Protein AF-A0A8S3HM07-F1 (afdb_monomer_lite)

Secondary structure (DSSP, 8-state):
-HHHHHH-EE-SSSSEEE-TTTTSSEEE-HHHHHHHHHHHT---EEE-SS--TTSEEEETTTTEEEE---TTSSSTTS--EEEEE--TTS--EEEEE---GGGGS---HHHHHHHHHHHHHHHHHHHHHHTHHHHHHHHHHH-TT----

InterPro domains:
  IPR006186 Serine/threonine-specific protein phosphatase/bis(5-nucleosyl)-tetraphosphatase [PR00114] (41-61)
  IPR006186 Serine/threonine-specific protein phosphatase/bis(5-nucleosyl)-tetraphosphatase [PR00114] (63-79)
  IPR006186 Serine/threonine-specific protein phosphatase/bis(5-nucleosyl)-tetraphosphatase [SM00156] (1-101)
  IPR029052 Metallo-dependent phosphatase-like [G3DSA:3.60.21.10] (1-147)
  IPR029052 Metallo-dependent phosphatase-like [SSF56300] (2-145)
  IPR051134 Protein Phosphatase PPP [PTHR45668] (1-143)

Structure (mmCIF, N/CA/C/O backbone):
data_AF-A0A8S3HM07-F1
#
_entry.id   AF-A0A8S3HM07-F1
#
loop_
_atom_site.group_PDB
_atom_site.id
_atom_site.type_symbol
_atom_site.label_atom_id
_atom_site.label_alt_id
_atom_site.label_comp_id
_atom_site.label_asym_id
_atom_site.label_entity_id
_atom_site.label_seq_id
_atom_site.pdbx_PDB_ins_code
_atom_site.Cartn_x
_atom_site.Cartn_y
_atom_site.Cartn_z
_atom_site.occupancy
_atom_site.B_iso_or_equiv
_atom_site.auth_seq_id
_atom_site.auth_comp_id
_atom_site.auth_asym_id
_atom_site.auth_atom_id
_atom_site.pdbx_PDB_model_num
ATOM 1 N N . GLN A 1 1 ? 1.404 15.566 13.505 1.00 71.38 1 GLN A N 1
ATOM 2 C CA . GLN A 1 1 ? -0.057 15.414 13.316 1.00 71.38 1 GLN A CA 1
ATOM 3 C C . GLN A 1 1 ? -0.466 15.408 11.840 1.00 71.38 1 GLN A C 1
ATOM 5 O O . GLN A 1 1 ? -0.857 14.345 11.389 1.00 71.38 1 GLN A O 1
ATOM 10 N N . ILE A 1 2 ? -0.355 16.492 11.049 1.00 90.69 2 ILE A N 1
ATOM 11 C CA . ILE A 1 2 ? -0.661 16.413 9.591 1.00 90.69 2 ILE A CA 1
ATOM 12 C C . ILE A 1 2 ? 0.368 15.561 8.834 1.00 90.69 2 ILE A C 1
ATOM 14 O O . ILE A 1 2 ? -0.001 14.783 7.960 1.00 90.69 2 ILE A O 1
ATOM 18 N N . LEU A 1 3 ? 1.650 15.680 9.199 1.00 92.62 3 LEU A N 1
ATOM 19 C CA . LEU A 1 3 ? 2.735 14.907 8.589 1.00 92.62 3 LEU A CA 1
ATOM 20 C C . LEU A 1 3 ? 2.451 13.400 8.638 1.00 92.62 3 LEU A C 1
ATOM 22 O O . LEU A 1 3 ? 2.519 12.727 7.616 1.00 92.62 3 LEU A O 1
ATOM 26 N N . ASP A 1 4 ? 2.056 12.900 9.808 1.00 92.56 4 ASP A N 1
ATOM 27 C CA . ASP A 1 4 ? 1.829 11.474 10.044 1.00 92.56 4 ASP A CA 1
ATOM 28 C C . ASP A 1 4 ? 0.636 10.942 9.239 1.00 92.56 4 ASP A C 1
ATOM 30 O O . ASP A 1 4 ? 0.673 9.812 8.763 1.00 92.56 4 ASP A O 1
ATOM 34 N N . LEU A 1 5 ? -0.395 11.762 9.017 1.00 94.06 5 LEU A N 1
ATOM 35 C CA . LEU A 1 5 ? -1.544 11.382 8.192 1.00 94.06 5 LEU A CA 1
ATOM 36 C C . LEU A 1 5 ? -1.172 11.218 6.708 1.00 94.06 5 LEU A C 1
ATOM 38 O O . LEU A 1 5 ? -1.785 10.418 6.005 1.00 94.06 5 LEU A O 1
ATOM 42 N N . LEU A 1 6 ? -0.186 11.981 6.228 1.00 95.69 6 LEU A N 1
ATOM 43 C CA . LEU A 1 6 ? 0.189 12.029 4.812 1.00 95.69 6 LEU A CA 1
ATOM 44 C C . LEU A 1 6 ? 1.371 11.118 4.448 1.00 95.69 6 LEU A C 1
ATOM 46 O O . LEU A 1 6 ? 1.455 10.697 3.296 1.00 95.69 6 LEU A O 1
ATOM 50 N N . TRP A 1 7 ? 2.268 10.832 5.397 1.00 96.44 7 TRP A N 1
ATOM 51 C CA . TRP A 1 7 ? 3.574 10.209 5.122 1.00 96.44 7 TRP A CA 1
ATOM 52 C C . TRP A 1 7 ? 3.853 8.903 5.863 1.00 96.44 7 TRP A C 1
ATOM 54 O O . TRP A 1 7 ? 4.881 8.272 5.626 1.00 96.44 7 TRP A O 1
ATOM 64 N N . SER A 1 8 ? 2.973 8.487 6.769 1.00 97.69 8 SER A N 1
ATOM 65 C CA . SER A 1 8 ? 3.176 7.218 7.464 1.00 97.69 8 SER A CA 1
ATOM 66 C C . SER A 1 8 ? 2.908 6.031 6.530 1.00 97.69 8 SER A C 1
ATOM 68 O O . SER A 1 8 ? 2.070 6.135 5.630 1.00 97.69 8 SER A O 1
ATOM 70 N N . ASP A 1 9 ? 3.526 4.881 6.808 1.00 98.38 9 ASP A N 1
ATOM 71 C CA . ASP A 1 9 ? 3.335 3.619 6.077 1.00 98.38 9 ASP A CA 1
ATOM 72 C C . ASP A 1 9 ? 3.043 2.429 7.028 1.00 98.38 9 ASP A C 1
ATOM 74 O O . ASP A 1 9 ? 3.610 2.359 8.118 1.00 98.38 9 ASP A O 1
ATOM 78 N N . PRO A 1 10 ? 2.169 1.470 6.669 1.00 98.12 10 PRO A N 1
ATOM 79 C CA . PRO A 1 10 ? 1.971 0.255 7.454 1.00 98.12 10 PRO A CA 1
ATOM 80 C C . PRO A 1 10 ? 3.208 -0.654 7.378 1.00 98.12 10 PRO A C 1
ATOM 82 O O . PRO A 1 10 ? 3.860 -0.752 6.338 1.00 98.12 10 PRO A O 1
ATOM 85 N N . LYS A 1 11 ? 3.501 -1.380 8.458 1.00 97.44 11 LYS A N 1
ATOM 86 C CA . LYS A 1 11 ? 4.564 -2.393 8.518 1.00 97.44 11 LYS A CA 1
ATOM 87 C C . LYS A 1 11 ? 4.062 -3.696 9.134 1.00 97.44 11 LYS A C 1
ATOM 89 O O . LYS A 1 11 ? 3.131 -3.715 9.923 1.00 97.44 11 LYS A O 1
ATOM 94 N N . GLN A 1 12 ? 4.726 -4.802 8.812 1.00 96.38 12 GLN A N 1
ATOM 95 C CA . GLN A 1 12 ? 4.276 -6.135 9.237 1.00 96.38 12 GLN A CA 1
ATOM 96 C C . GLN A 1 12 ? 4.508 -6.435 10.726 1.00 96.38 12 GLN A C 1
ATOM 98 O O . GLN A 1 12 ? 3.887 -7.344 11.267 1.00 96.38 12 GLN A O 1
ATOM 103 N N . THR A 1 13 ? 5.415 -5.710 11.385 1.00 97.44 13 THR A N 1
ATOM 104 C CA . THR A 1 13 ? 5.750 -5.919 12.800 1.00 97.44 13 THR A CA 1
ATOM 105 C C . THR A 1 13 ? 5.027 -4.924 13.692 1.00 97.44 13 THR A C 1
ATOM 107 O O . THR A 1 13 ? 4.789 -3.789 13.288 1.00 97.44 13 THR A O 1
ATOM 110 N N . ASP A 1 14 ? 4.722 -5.339 14.919 1.00 98.25 14 ASP A N 1
ATOM 111 C CA . ASP A 1 14 ? 4.078 -4.479 15.911 1.00 98.25 14 ASP A CA 1
ATOM 112 C C . ASP A 1 14 ? 4.905 -3.227 16.252 1.00 98.25 14 ASP A C 1
ATOM 114 O O . ASP A 1 14 ? 6.125 -3.142 16.039 1.00 98.25 14 ASP A O 1
ATOM 118 N N . GLY A 1 15 ? 4.209 -2.240 16.804 1.00 97.75 15 GLY A N 1
ATOM 119 C CA . GLY A 1 15 ? 4.754 -0.982 17.276 1.00 97.75 15 GLY A CA 1
ATOM 120 C C . GLY A 1 15 ? 4.699 0.139 16.243 1.00 97.75 15 GLY A C 1
ATOM 121 O O . GLY A 1 15 ? 4.205 0.000 15.124 1.00 97.75 15 GLY A O 1
ATOM 122 N N . CYS A 1 16 ? 5.227 1.291 16.645 1.00 97.50 16 CYS A N 1
ATOM 123 C CA . CYS A 1 16 ? 5.270 2.508 15.846 1.00 97.50 16 CYS A CA 1
ATOM 124 C C . CYS A 1 16 ? 6.683 3.091 15.903 1.00 97.50 16 CYS A C 1
ATOM 126 O O . CYS A 1 16 ? 7.208 3.315 16.993 1.00 97.50 16 CYS A O 1
ATOM 128 N N . GLU A 1 17 ? 7.301 3.325 14.750 1.00 96.88 17 GLU A N 1
ATOM 129 C CA . GLU A 1 17 ? 8.674 3.833 14.658 1.00 96.88 17 GLU A CA 1
ATOM 130 C C . GLU A 1 17 ? 8.804 4.899 13.563 1.00 96.88 17 GLU A C 1
ATOM 132 O O . GLU A 1 17 ? 8.025 4.885 12.615 1.00 96.88 17 GLU A O 1
ATOM 137 N N . PRO A 1 18 ? 9.748 5.850 13.651 1.00 96.88 18 PRO A N 1
ATOM 138 C CA . PRO A 1 18 ? 9.901 6.887 12.630 1.00 96.88 18 PRO A CA 1
ATOM 139 C C . PRO A 1 18 ? 10.140 6.315 11.226 1.00 96.88 18 PRO A C 1
ATOM 141 O O . PRO A 1 18 ? 10.926 5.384 11.048 1.00 96.88 18 PRO A O 1
ATOM 144 N N . ASN A 1 19 ? 9.516 6.911 10.206 1.00 96.00 19 ASN A N 1
ATOM 145 C CA . ASN A 1 19 ? 9.735 6.507 8.821 1.00 96.00 19 ASN A CA 1
ATOM 146 C C . ASN A 1 19 ? 11.010 7.161 8.267 1.00 96.00 19 ASN A C 1
ATOM 148 O O . ASN A 1 19 ? 10.988 8.218 7.633 1.00 96.00 19 ASN A O 1
ATOM 152 N N . THR A 1 20 ? 12.148 6.520 8.527 1.00 94.75 20 THR A N 1
ATOM 153 C CA . THR A 1 20 ? 13.473 7.004 8.108 1.00 94.75 20 THR A CA 1
ATOM 154 C C . THR A 1 20 ? 13.676 6.971 6.595 1.00 94.75 20 THR A C 1
ATOM 156 O O . THR A 1 20 ? 14.432 7.784 6.072 1.00 94.75 20 THR A O 1
ATOM 159 N N . TYR A 1 21 ? 12.977 6.084 5.880 1.00 94.19 21 TYR A N 1
ATOM 160 C CA . TYR A 1 21 ? 13.063 5.977 4.421 1.00 94.19 21 TYR A CA 1
ATOM 161 C C . TYR A 1 21 ? 12.380 7.156 3.715 1.00 94.19 21 TYR A C 1
ATOM 163 O O . TYR A 1 21 ? 12.909 7.683 2.739 1.00 94.19 21 TYR A O 1
ATOM 171 N N . ARG A 1 22 ? 11.213 7.588 4.212 1.00 94.00 22 ARG A N 1
ATOM 172 C CA . ARG A 1 22 ? 10.483 8.754 3.683 1.00 94.00 22 ARG A CA 1
ATOM 173 C C . ARG A 1 22 ? 11.026 10.085 4.206 1.00 94.00 22 ARG A C 1
ATOM 175 O O . ARG A 1 22 ? 10.816 11.111 3.567 1.00 94.00 22 ARG A O 1
ATOM 182 N N . GLY A 1 23 ? 11.675 10.083 5.373 1.00 92.38 23 GLY A N 1
ATOM 183 C CA . GLY A 1 23 ? 12.130 11.297 6.059 1.00 92.38 23 GLY A CA 1
ATOM 184 C C . GLY A 1 23 ? 11.019 12.053 6.805 1.00 92.38 23 GLY A C 1
ATOM 185 O O . GLY A 1 23 ? 11.243 13.170 7.266 1.00 92.38 23 GLY A O 1
ATOM 186 N N . GLY A 1 24 ? 9.829 11.460 6.938 1.00 92.62 24 GLY A N 1
ATOM 187 C CA . GLY A 1 24 ? 8.680 12.030 7.641 1.00 92.62 24 GLY A CA 1
ATOM 188 C C . GLY A 1 24 ? 7.574 10.995 7.857 1.00 92.62 24 GLY A C 1
ATOM 189 O O . GLY A 1 24 ? 7.455 10.051 7.082 1.00 92.62 24 GLY A O 1
ATOM 190 N N . GLY A 1 25 ? 6.775 11.169 8.913 1.00 95.50 25 GLY A N 1
ATOM 191 C CA . GLY A 1 25 ? 5.771 10.190 9.347 1.00 95.50 25 GLY A CA 1
ATOM 192 C C . GLY A 1 25 ? 6.374 9.008 10.117 1.00 95.50 25 GLY A C 1
ATOM 193 O O . GLY A 1 25 ? 7.531 9.048 10.547 1.00 95.50 25 GLY A O 1
ATOM 194 N N . CYS A 1 26 ? 5.590 7.946 10.296 1.00 96.62 26 CYS A N 1
ATOM 195 C CA . CYS A 1 26 ? 6.006 6.727 10.989 1.00 96.62 26 CYS A CA 1
ATOM 196 C C . CYS A 1 26 ? 5.682 5.454 10.198 1.00 96.62 26 CYS A C 1
ATOM 198 O O . CYS A 1 26 ? 4.815 5.440 9.328 1.00 96.62 26 CYS A O 1
ATOM 200 N N . TYR A 1 27 ? 6.377 4.370 10.511 1.00 98.00 27 TYR A N 1
ATOM 201 C CA . TYR A 1 27 ? 5.885 3.030 10.257 1.00 98.00 27 TYR A CA 1
ATOM 202 C C . TYR A 1 27 ? 5.001 2.583 11.418 1.00 98.00 27 TYR A C 1
ATOM 204 O O . TYR A 1 27 ? 5.397 2.752 12.572 1.00 98.00 27 TYR A O 1
ATOM 212 N N . TRP A 1 28 ? 3.838 1.989 11.143 1.00 98.44 28 TRP A N 1
ATOM 213 C CA . TRP A 1 28 ? 2.951 1.466 12.191 1.00 98.44 28 TRP A CA 1
ATOM 214 C C . TRP A 1 28 ? 2.552 0.008 11.956 1.00 98.44 28 TRP A C 1
ATOM 216 O O . TRP A 1 28 ? 2.312 -0.409 10.823 1.00 98.44 28 TRP A O 1
ATOM 226 N N . GLY A 1 29 ? 2.458 -0.751 13.042 1.00 98.56 29 GLY A N 1
ATOM 227 C CA . GLY A 1 29 ? 2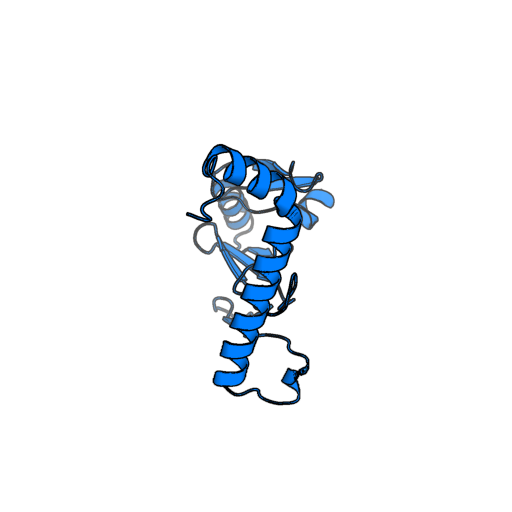.138 -2.171 13.036 1.00 98.56 29 GLY A CA 1
ATOM 228 C C . GLY A 1 29 ? 0.646 -2.518 13.121 1.00 98.56 29 GLY A C 1
ATOM 229 O O . GLY A 1 29 ? -0.238 -1.642 13.198 1.00 98.56 29 GLY A O 1
ATOM 230 N N . PRO A 1 30 ? 0.335 -3.825 13.117 1.00 98.56 30 PRO A N 1
ATOM 231 C CA . PRO A 1 30 ? -1.031 -4.315 13.248 1.00 98.56 30 PRO A CA 1
ATOM 232 C C . PRO A 1 30 ? -1.644 -4.043 14.632 1.00 98.56 30 PRO A C 1
ATOM 234 O O . PRO A 1 30 ? -2.852 -3.809 14.715 1.00 98.56 30 PRO A O 1
ATOM 237 N N . ASP A 1 31 ? -0.852 -3.995 15.704 1.00 98.50 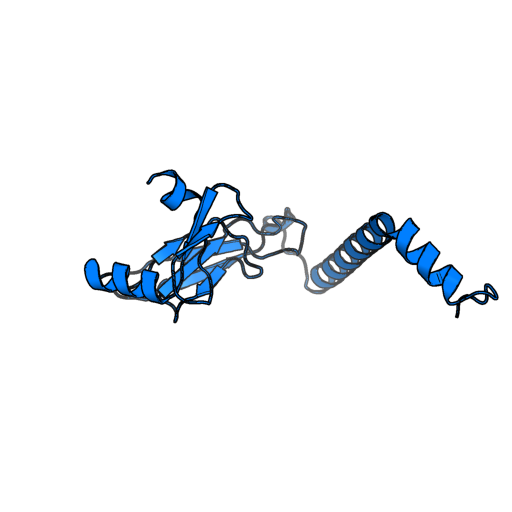31 ASP A N 1
ATOM 238 C CA . ASP A 1 31 ? -1.264 -3.561 17.049 1.00 98.50 31 ASP A CA 1
ATOM 239 C C . ASP A 1 31 ? -1.853 -2.137 17.074 1.00 98.50 31 ASP A C 1
ATOM 241 O O . ASP A 1 31 ? -2.947 -1.912 17.609 1.00 98.50 31 ASP A O 1
ATOM 245 N N . VAL A 1 32 ? -1.182 -1.179 16.426 1.00 98.25 32 VAL A N 1
ATOM 246 C CA . VAL A 1 32 ? -1.634 0.219 16.333 1.00 98.25 32 VAL A CA 1
ATOM 247 C C . VAL A 1 32 ? -2.937 0.307 15.541 1.00 98.25 32 VAL A C 1
ATOM 249 O O . VAL A 1 32 ? -3.880 0.996 15.939 1.00 98.25 32 VAL A O 1
ATOM 252 N N . THR A 1 33 ? -3.012 -0.440 14.436 1.00 98.44 33 THR A N 1
ATOM 253 C CA . THR A 1 33 ? -4.211 -0.511 13.588 1.00 98.44 33 THR A CA 1
ATOM 254 C C . THR A 1 33 ? -5.406 -1.034 14.374 1.00 98.44 33 THR A C 1
ATOM 256 O O . THR A 1 33 ? -6.470 -0.416 14.366 1.00 98.44 33 THR A O 1
ATOM 259 N N . ARG A 1 34 ? -5.223 -2.149 15.089 1.00 98.38 34 ARG A N 1
ATOM 260 C CA . ARG A 1 34 ? -6.256 -2.765 15.926 1.00 98.38 34 ARG A CA 1
ATOM 261 C C . ARG A 1 34 ? -6.760 -1.791 16.987 1.00 98.38 34 ARG A C 1
ATOM 263 O O . ARG A 1 34 ? -7.962 -1.565 17.077 1.00 98.38 34 ARG A O 1
ATOM 270 N N . THR A 1 35 ? -5.839 -1.136 17.693 1.00 98.25 35 THR A N 1
ATOM 271 C CA . THR A 1 35 ? -6.152 -0.161 18.746 1.00 98.25 35 THR A CA 1
ATOM 272 C C . THR A 1 35 ? -7.016 0.992 18.227 1.00 98.25 35 THR A C 1
ATOM 274 O O . THR A 1 35 ? -8.006 1.361 18.860 1.00 98.25 35 THR A O 1
ATOM 277 N N . ILE A 1 36 ? -6.678 1.568 17.066 1.00 97.31 36 ILE A N 1
ATOM 278 C CA . ILE A 1 36 ? -7.458 2.670 16.481 1.00 97.31 36 ILE A CA 1
ATOM 279 C C . ILE A 1 36 ? -8.832 2.196 16.010 1.00 97.31 36 ILE A C 1
ATOM 281 O O . ILE A 1 36 ? -9.834 2.857 16.291 1.00 97.31 36 ILE A O 1
ATOM 285 N N . LEU A 1 37 ? -8.895 1.061 15.314 1.00 98.00 37 LEU A N 1
ATOM 286 C CA . LEU A 1 37 ? -10.158 0.533 14.810 1.00 98.00 37 LEU A CA 1
ATOM 287 C C . LEU A 1 37 ? -11.125 0.200 15.951 1.00 98.00 37 LEU A C 1
ATOM 289 O O . LEU A 1 37 ? -12.281 0.614 15.902 1.00 98.00 37 LEU A O 1
ATOM 293 N N . GLU A 1 38 ? -10.647 -0.447 17.015 1.00 98.06 38 GLU A N 1
ATOM 294 C CA . GLU A 1 38 ? -11.449 -0.757 18.204 1.00 98.06 38 GLU A CA 1
ATOM 295 C C . GLU A 1 38 ? -11.930 0.513 18.912 1.00 98.06 38 GLU A C 1
ATOM 297 O O . GLU A 1 38 ? -13.124 0.658 19.188 1.00 98.06 38 GLU A O 1
ATOM 302 N N . LYS A 1 39 ? -11.026 1.476 19.135 1.00 98.25 39 LYS A N 1
ATOM 303 C CA . LYS A 1 39 ? -11.347 2.755 19.784 1.00 98.25 39 LYS A CA 1
ATOM 304 C C . LYS A 1 39 ? -12.462 3.511 19.064 1.00 98.25 39 LYS A C 1
ATOM 306 O O . LYS A 1 39 ? -13.322 4.103 19.716 1.00 98.25 39 LYS A O 1
ATOM 311 N N . HIS A 1 40 ? -12.446 3.505 17.733 1.00 97.56 40 HIS A N 1
ATOM 312 C CA . HIS A 1 40 ? -13.407 4.243 16.913 1.00 97.56 40 HIS A CA 1
ATOM 313 C C . HIS A 1 40 ? -14.567 3.385 16.393 1.00 97.56 40 HIS A C 1
ATOM 315 O O . HIS A 1 40 ? -15.445 3.910 15.708 1.00 97.56 40 HIS A O 1
ATOM 321 N N . LYS A 1 41 ? -14.610 2.092 16.748 1.00 97.00 41 LYS A N 1
ATOM 322 C CA . LYS A 1 41 ? -15.578 1.109 16.232 1.00 97.00 41 LYS A CA 1
ATOM 323 C C . LYS A 1 41 ? -15.597 1.065 14.699 1.00 97.00 41 LYS A C 1
ATOM 325 O O . LYS A 1 41 ? -16.650 0.942 14.075 1.00 97.00 41 LYS A O 1
ATOM 330 N N . TRP A 1 42 ? -14.425 1.206 14.094 1.00 96.25 42 TRP A N 1
ATOM 331 C CA . TRP A 1 42 ? -14.215 1.082 12.658 1.00 96.25 42 TRP A CA 1
ATOM 332 C C . TRP A 1 42 ? -13.768 -0.334 12.312 1.00 96.25 42 TRP A C 1
ATOM 334 O O . TRP A 1 42 ? -13.271 -1.074 13.156 1.00 96.25 42 TRP A O 1
ATOM 344 N N . THR A 1 43 ? -13.929 -0.710 11.050 1.00 95.00 43 THR A N 1
ATOM 345 C CA . THR A 1 43 ? -13.604 -2.061 10.572 1.00 95.00 43 THR A CA 1
ATOM 346 C C . THR A 1 43 ? -12.420 -2.092 9.614 1.00 95.00 43 THR A C 1
ATOM 348 O O . THR A 1 43 ? -11.788 -3.135 9.472 1.00 95.00 43 THR A O 1
ATOM 351 N N . LEU A 1 44 ? -12.114 -0.969 8.959 1.00 96.94 44 LEU A N 1
ATOM 352 C CA . LEU A 1 44 ? -11.130 -0.902 7.886 1.00 96.94 44 LEU A CA 1
ATOM 353 C C . LEU A 1 44 ? -10.538 0.506 7.769 1.00 96.94 44 LEU A C 1
ATOM 355 O O . LEU A 1 44 ? -11.269 1.495 7.790 1.00 96.94 44 LEU A O 1
ATOM 359 N N . ILE A 1 45 ? -9.224 0.582 7.575 1.00 97.88 45 ILE A N 1
ATOM 360 C CA . ILE A 1 45 ? -8.528 1.783 7.107 1.00 97.88 45 ILE A CA 1
ATOM 361 C C . ILE A 1 45 ? -8.305 1.632 5.603 1.00 97.88 45 ILE A C 1
ATOM 363 O O . ILE A 1 45 ? -7.727 0.641 5.165 1.00 97.88 45 ILE A O 1
ATOM 367 N N . ILE A 1 46 ? -8.737 2.612 4.809 1.00 98.00 46 ILE A N 1
ATOM 368 C CA . ILE A 1 46 ? -8.420 2.682 3.377 1.00 98.00 46 ILE A CA 1
ATOM 369 C C . ILE A 1 46 ? -7.424 3.818 3.172 1.00 98.00 46 ILE A C 1
ATOM 371 O O . ILE A 1 46 ? -7.658 4.939 3.625 1.00 98.00 46 ILE A O 1
ATOM 375 N N . ARG A 1 47 ? -6.312 3.530 2.496 1.00 98.25 47 ARG A N 1
ATOM 376 C CA . ARG A 1 47 ? -5.231 4.487 2.249 1.00 98.25 47 ARG A CA 1
ATOM 377 C C . ARG A 1 47 ? -4.634 4.339 0.845 1.00 98.25 47 ARG A C 1
ATOM 379 O O . ARG A 1 47 ? -4.996 3.426 0.110 1.00 98.25 47 ARG A O 1
ATOM 386 N N . SER A 1 48 ? -3.675 5.200 0.504 1.00 98.25 48 SER A N 1
ATOM 387 C CA . SER A 1 48 ? -2.900 5.132 -0.749 1.00 98.25 48 SER A CA 1
ATOM 388 C C . SER A 1 48 ? -1.390 5.238 -0.488 1.00 98.25 48 SER A C 1
ATOM 390 O O . SER A 1 48 ? -0.866 4.415 0.252 1.00 98.25 48 SER A O 1
ATOM 392 N N . HIS A 1 49 ? -0.708 6.253 -1.042 1.00 97.81 49 HIS A N 1
ATOM 393 C CA . HIS A 1 49 ? 0.718 6.599 -0.870 1.00 97.81 49 HIS A CA 1
ATOM 394 C C . HIS A 1 49 ? 1.746 5.585 -1.399 1.00 97.81 49 HIS A C 1
ATOM 396 O O . HIS A 1 49 ? 2.698 5.983 -2.064 1.00 97.81 49 HIS A O 1
ATOM 402 N N . GLU A 1 50 ? 1.567 4.291 -1.149 1.00 97.56 50 GLU A N 1
ATOM 403 C CA . GLU A 1 50 ? 2.485 3.246 -1.599 1.00 97.56 50 GLU A CA 1
ATOM 404 C C . GLU A 1 50 ? 2.038 2.660 -2.941 1.00 97.56 50 GLU A C 1
ATOM 406 O O . GLU A 1 50 ? 0.881 2.273 -3.111 1.00 97.56 50 GLU A O 1
ATOM 411 N N . CYS A 1 51 ? 2.973 2.551 -3.888 1.00 97.12 51 CYS A N 1
ATOM 412 C CA . CYS A 1 51 ? 2.746 1.807 -5.121 1.00 97.12 51 CYS A CA 1
ATOM 413 C C . CYS A 1 51 ? 2.678 0.306 -4.807 1.00 97.12 51 CYS A C 1
ATOM 415 O O . CYS A 1 51 ? 3.569 -0.237 -4.152 1.00 97.12 51 CYS A O 1
ATOM 417 N N . LYS A 1 52 ? 1.622 -0.357 -5.281 1.00 97.44 52 LYS A N 1
ATOM 418 C CA . LYS A 1 52 ? 1.420 -1.804 -5.155 1.00 97.44 52 LYS A CA 1
ATOM 419 C C . LYS A 1 52 ? 1.378 -2.420 -6.543 1.00 97.44 52 LYS A C 1
ATOM 421 O O . LYS A 1 52 ? 0.748 -1.851 -7.432 1.00 97.44 52 LYS A O 1
ATOM 426 N N . GLU A 1 53 ? 2.021 -3.572 -6.715 1.00 94.69 53 GLU A N 1
ATOM 427 C CA . GLU A 1 53 ? 2.124 -4.278 -8.001 1.00 94.69 53 GLU A CA 1
ATOM 428 C C . GLU A 1 53 ? 0.745 -4.523 -8.627 1.00 94.69 53 GLU A C 1
ATOM 430 O O . GLU A 1 53 ? 0.503 -4.159 -9.774 1.00 94.69 53 GLU A O 1
ATOM 435 N N . GLU A 1 54 ? -0.210 -4.995 -7.829 1.00 96.81 54 GLU A N 1
ATOM 436 C CA . GLU A 1 54 ? -1.587 -5.243 -8.263 1.00 96.81 54 GLU A CA 1
ATOM 437 C C . GLU A 1 54 ? -2.498 -4.004 -8.164 1.00 96.81 54 GLU A C 1
ATOM 439 O O . GLU A 1 54 ? -3.705 -4.080 -8.403 1.00 96.81 54 GLU A O 1
ATOM 444 N N . GLY A 1 55 ? -1.942 -2.834 -7.844 1.00 97.62 55 GLY A N 1
ATOM 445 C CA . GLY A 1 55 ? -2.688 -1.594 -7.624 1.00 97.62 55 GLY A CA 1
ATOM 446 C C . GLY A 1 55 ? -3.425 -1.543 -6.288 1.00 97.62 55 GLY A C 1
ATOM 447 O O . GLY A 1 55 ? -3.987 -0.508 -5.943 1.00 97.62 55 GLY A O 1
ATOM 448 N N . PHE A 1 56 ? -3.414 -2.624 -5.512 1.00 98.50 56 PHE A N 1
ATOM 449 C CA . PHE A 1 56 ? -3.898 -2.645 -4.140 1.00 98.50 56 PHE A CA 1
ATOM 450 C C . PHE A 1 56 ? -3.174 -3.711 -3.317 1.00 98.50 56 PHE A C 1
ATOM 452 O O . PHE A 1 56 ? -2.493 -4.566 -3.879 1.00 98.50 56 PHE A O 1
ATOM 459 N N . ASP A 1 57 ? -3.326 -3.649 -1.997 1.00 98.31 57 ASP A N 1
ATOM 460 C CA . ASP A 1 57 ? -2.822 -4.658 -1.067 1.00 98.31 57 ASP A CA 1
ATOM 461 C C . ASP A 1 57 ? -3.599 -4.605 0.255 1.00 98.31 57 ASP A C 1
ATOM 463 O O . ASP A 1 57 ? -4.004 -3.522 0.693 1.00 98.31 57 ASP A O 1
ATOM 467 N N . TYR A 1 58 ? -3.796 -5.763 0.884 1.00 98.12 58 TYR A N 1
ATOM 468 C CA . TYR A 1 58 ? -4.401 -5.875 2.209 1.00 98.12 58 TYR A CA 1
ATOM 469 C C . TYR A 1 58 ? -3.345 -6.276 3.232 1.00 98.12 58 TYR A C 1
ATOM 471 O O . TYR A 1 58 ? -2.705 -7.317 3.109 1.00 98.12 58 TYR A O 1
ATOM 479 N N . THR A 1 59 ? -3.217 -5.486 4.294 1.00 98.06 59 THR A N 1
ATOM 480 C CA . THR A 1 59 ? -2.308 -5.775 5.407 1.00 98.06 59 THR A CA 1
ATOM 481 C C . THR A 1 59 ? -3.044 -5.748 6.746 1.00 98.06 59 THR A C 1
ATOM 483 O O . THR A 1 59 ? -4.222 -5.379 6.840 1.00 98.06 59 THR A O 1
ATOM 486 N N . HIS A 1 60 ? -2.351 -6.198 7.796 1.00 98.31 60 HIS A N 1
ATOM 487 C CA . HIS A 1 60 ? -2.846 -6.219 9.177 1.00 98.31 60 HIS A CA 1
ATOM 488 C C . HIS A 1 60 ? -4.159 -7.010 9.315 1.00 98.31 60 HIS A C 1
ATOM 490 O O . HIS A 1 60 ? -5.160 -6.505 9.822 1.00 98.31 60 HIS A O 1
ATOM 496 N N . ASP A 1 61 ? -4.174 -8.251 8.820 1.00 96.62 61 ASP A N 1
ATOM 497 C CA . ASP A 1 61 ? -5.349 -9.135 8.837 1.00 96.62 61 ASP A CA 1
ATOM 498 C C . ASP A 1 61 ? -6.581 -8.508 8.156 1.00 96.62 61 ASP A C 1
ATOM 500 O O . ASP A 1 61 ? -7.670 -8.444 8.743 1.00 96.62 61 ASP A O 1
ATOM 504 N N . ASN A 1 62 ? -6.388 -8.006 6.929 1.00 96.88 62 ASN A N 1
ATOM 505 C CA . ASN A 1 62 ? -7.399 -7.337 6.097 1.00 96.88 62 ASN A CA 1
ATOM 506 C C . ASN A 1 62 ? -8.011 -6.062 6.711 1.00 96.88 62 ASN A C 1
ATOM 508 O O . ASN A 1 62 ? -9.121 -5.674 6.347 1.00 96.88 62 ASN A O 1
ATOM 512 N N . LYS A 1 63 ? -7.305 -5.401 7.639 1.00 97.81 63 LYS A N 1
ATOM 513 C CA . LYS A 1 63 ? -7.766 -4.170 8.317 1.00 97.81 63 LYS A CA 1
ATOM 514 C C . LYS A 1 63 ? -7.180 -2.889 7.742 1.00 97.81 63 LYS A C 1
ATOM 516 O O . LYS A 1 63 ? -7.669 -1.805 8.065 1.00 97.81 63 LYS A O 1
ATOM 521 N N . VAL A 1 64 ? -6.178 -2.998 6.877 1.00 98.50 64 VAL A N 1
ATOM 522 C CA . VAL A 1 64 ? -5.660 -1.882 6.086 1.00 98.50 64 VAL A CA 1
ATOM 523 C C . VAL A 1 64 ? -5.719 -2.271 4.618 1.00 98.50 64 VAL A C 1
ATOM 525 O O . VAL A 1 64 ? -5.157 -3.287 4.222 1.00 98.50 64 VAL A O 1
ATOM 528 N N . LEU A 1 65 ? -6.413 -1.463 3.821 1.00 98.50 65 LEU A N 1
ATOM 529 C CA . LEU A 1 65 ? -6.454 -1.560 2.369 1.00 98.50 65 LEU A CA 1
ATOM 530 C C . LEU A 1 65 ? -5.649 -0.402 1.781 1.00 98.50 65 LEU A C 1
ATOM 532 O O . LEU A 1 65 ? -6.063 0.756 1.867 1.00 98.50 65 LEU A O 1
ATOM 536 N N . THR A 1 66 ? -4.524 -0.715 1.150 1.00 98.69 66 THR A N 1
ATOM 537 C CA . THR A 1 66 ? -3.766 0.244 0.343 1.00 98.69 66 THR A CA 1
ATOM 538 C C . THR A 1 66 ? -4.262 0.177 -1.097 1.00 98.69 66 THR A C 1
ATOM 540 O O . THR A 1 66 ? -4.297 -0.902 -1.673 1.00 98.69 66 THR A O 1
ATOM 543 N N . ILE A 1 67 ? -4.645 1.313 -1.686 1.00 98.56 67 ILE A N 1
ATOM 544 C CA . ILE A 1 67 ? -5.090 1.449 -3.082 1.00 98.56 67 ILE A CA 1
ATOM 545 C C . ILE A 1 67 ? -4.193 2.442 -3.805 1.00 98.56 67 ILE A C 1
ATOM 547 O O . ILE A 1 67 ? -3.977 3.560 -3.335 1.00 98.56 67 ILE A O 1
ATOM 551 N N . PHE A 1 68 ? -3.747 2.067 -4.994 1.00 98.38 68 PHE A N 1
ATOM 552 C CA . PHE A 1 68 ? -2.920 2.879 -5.861 1.00 98.38 68 PHE A CA 1
ATOM 553 C C . PHE A 1 68 ? -3.522 2.949 -7.269 1.00 98.38 68 PHE A C 1
ATOM 555 O O . PHE A 1 68 ? -3.581 1.959 -7.994 1.00 98.38 68 PHE A O 1
ATOM 562 N N . SER A 1 69 ? -3.977 4.136 -7.671 1.00 97.75 69 SER A N 1
ATOM 563 C CA . SER A 1 69 ? -4.754 4.328 -8.909 1.00 97.75 69 SER A CA 1
ATOM 564 C C . SER A 1 69 ? -3.909 4.702 -10.132 1.00 97.75 69 SER A C 1
ATOM 566 O O . SER A 1 69 ? -4.456 4.987 -11.193 1.00 97.75 69 SER A O 1
ATOM 568 N N . ALA A 1 70 ? -2.582 4.727 -10.018 1.00 96.00 70 ALA A N 1
ATOM 569 C CA . ALA A 1 70 ? -1.692 5.005 -11.141 1.00 96.00 70 ALA A CA 1
ATOM 570 C C . ALA A 1 70 ? -1.042 3.702 -11.620 1.00 96.00 70 ALA A C 1
ATOM 572 O O . ALA A 1 70 ? -0.043 3.264 -11.062 1.00 96.00 70 ALA A O 1
ATOM 573 N N . SER A 1 71 ? -1.599 3.064 -12.650 1.00 94.44 71 SER A N 1
ATOM 574 C CA . SER A 1 71 ? -0.926 1.942 -13.323 1.00 94.44 71 SER A CA 1
ATOM 575 C C . SER A 1 71 ? 0.315 2.422 -14.075 1.00 94.44 71 SER A C 1
ATOM 577 O O . SER A 1 71 ? 0.304 3.549 -14.574 1.00 94.44 71 SER A O 1
ATOM 579 N N . ASN A 1 72 ? 1.283 1.537 -14.305 1.00 89.94 72 ASN A N 1
ATOM 580 C CA . ASN A 1 72 ? 2.502 1.848 -15.059 1.00 89.94 72 ASN A CA 1
ATOM 581 C C . ASN A 1 72 ? 3.285 3.031 -14.457 1.00 89.94 72 ASN A C 1
ATOM 583 O O . ASN A 1 72 ? 3.817 3.862 -15.189 1.00 89.94 72 A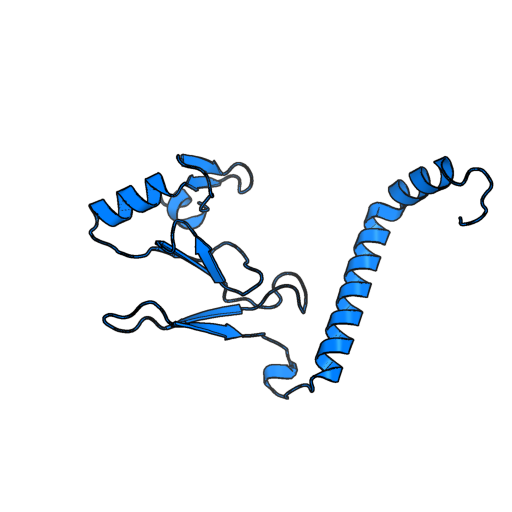SN A O 1
ATOM 587 N N . TYR A 1 73 ? 3.294 3.142 -13.127 1.00 90.44 73 TYR A N 1
ATOM 588 C CA . TYR A 1 73 ? 3.818 4.302 -12.408 1.00 90.44 73 TYR A CA 1
ATOM 589 C C . TYR A 1 73 ? 5.316 4.508 -12.613 1.00 90.44 73 TYR A C 1
ATOM 591 O O . TYR A 1 73 ? 5.752 5.637 -12.816 1.00 90.44 73 TYR A O 1
ATOM 599 N N . TYR A 1 74 ? 6.093 3.424 -12.596 1.00 83.19 74 TYR A N 1
ATOM 600 C CA . TYR A 1 74 ? 7.527 3.487 -12.874 1.00 83.19 74 TYR A CA 1
ATOM 601 C C . TYR A 1 74 ? 7.827 3.260 -14.355 1.00 83.19 74 TYR A C 1
ATOM 603 O O . TYR A 1 74 ? 8.640 3.965 -14.943 1.00 83.19 74 TYR A O 1
ATOM 611 N N . ALA A 1 75 ? 7.173 2.269 -14.959 1.00 82.12 75 ALA A N 1
ATOM 612 C CA . ALA A 1 75 ? 7.322 1.919 -16.364 1.00 82.12 75 ALA A CA 1
ATOM 613 C C . ALA A 1 75 ? 6.081 1.161 -16.836 1.00 82.12 75 ALA A C 1
ATOM 615 O O . ALA A 1 75 ? 5.292 0.665 -16.033 1.00 82.12 75 ALA A O 1
ATOM 616 N N . VAL A 1 76 ? 5.900 1.017 -18.147 1.00 81.12 76 VAL A N 1
ATOM 617 C CA . VAL A 1 76 ? 4.791 0.201 -18.643 1.00 81.12 76 VAL A CA 1
ATOM 618 C C . VAL A 1 76 ? 5.008 -1.262 -18.256 1.00 81.12 76 VAL A C 1
ATOM 620 O O . VAL A 1 76 ? 6.077 -1.820 -18.480 1.00 81.12 76 VAL A O 1
ATOM 623 N N . GLY A 1 77 ? 3.990 -1.861 -17.642 1.00 80.88 77 GLY A N 1
ATOM 624 C CA . GLY A 1 77 ? 4.049 -3.181 -17.026 1.00 80.88 77 GLY A CA 1
ATOM 625 C C . GLY A 1 77 ? 4.503 -3.179 -15.562 1.00 80.88 77 GLY A C 1
ATOM 626 O O . GLY A 1 77 ? 4.494 -4.244 -14.963 1.00 80.88 77 GLY A O 1
ATOM 627 N N . SER A 1 78 ? 4.868 -2.034 -14.961 1.00 85.62 78 SER A N 1
ATOM 628 C CA . SER A 1 78 ? 5.412 -2.015 -13.589 1.00 85.62 78 SER A CA 1
ATOM 629 C C . SER A 1 78 ? 4.390 -2.339 -12.505 1.00 85.62 78 SER A C 1
ATOM 631 O O . SER A 1 78 ? 4.745 -2.910 -11.482 1.00 85.62 78 SER A O 1
ATOM 633 N N . ASN A 1 79 ? 3.147 -1.895 -12.683 1.00 94.25 79 ASN A N 1
ATOM 634 C CA . ASN A 1 79 ? 2.065 -2.133 -11.738 1.00 94.25 79 ASN A CA 1
ATOM 635 C C . ASN A 1 79 ? 0.701 -1.881 -12.390 1.00 94.25 79 ASN A C 1
ATOM 637 O O . ASN A 1 79 ? 0.562 -1.075 -13.319 1.00 94.25 79 ASN A O 1
ATOM 641 N N . ARG A 1 80 ? -0.327 -2.519 -11.842 1.00 95.31 80 ARG A N 1
ATOM 642 C CA . ARG A 1 80 ? -1.737 -2.209 -12.072 1.00 95.31 80 ARG A CA 1
ATOM 643 C C . ARG A 1 80 ? -2.153 -0.975 -11.280 1.00 95.31 80 ARG A C 1
ATOM 645 O O . ARG A 1 80 ? -1.550 -0.617 -10.273 1.00 95.31 80 ARG A O 1
ATOM 652 N N . GLY A 1 81 ? -3.183 -0.304 -11.772 1.00 96.94 81 GLY A N 1
ATOM 653 C CA . GLY A 1 81 ? -3.957 0.657 -11.001 1.00 96.94 81 GLY A CA 1
ATOM 654 C C . GLY A 1 81 ? -5.163 -0.056 -10.404 1.00 96.94 81 GLY A C 1
ATOM 655 O O . GLY A 1 81 ? -5.644 -1.031 -10.981 1.00 96.94 81 GLY A O 1
ATOM 656 N N . ALA A 1 82 ? -5.683 0.419 -9.281 1.00 98.00 82 ALA A N 1
ATOM 657 C CA . ALA A 1 82 ? -6.957 -0.054 -8.758 1.00 98.00 82 ALA A CA 1
ATOM 658 C C . ALA A 1 82 ? -7.804 1.087 -8.192 1.00 98.00 82 ALA A C 1
ATOM 660 O O . ALA A 1 82 ? -7.307 2.170 -7.893 1.00 98.00 82 ALA A O 1
ATOM 661 N N . TYR A 1 83 ? -9.100 0.836 -8.050 1.00 97.19 83 TYR A N 1
ATOM 662 C CA . TYR A 1 83 ? -10.019 1.662 -7.273 1.00 97.19 83 TYR A CA 1
ATOM 663 C C . TYR A 1 83 ? -10.985 0.759 -6.501 1.00 97.19 83 TYR A C 1
ATOM 665 O O . TYR A 1 83 ? -11.271 -0.356 -6.935 1.00 97.19 83 TYR A O 1
ATOM 673 N N . ALA A 1 84 ? -11.502 1.224 -5.363 1.00 96.12 84 ALA A N 1
ATOM 674 C CA . ALA A 1 84 ? -12.476 0.471 -4.576 1.00 96.12 84 ALA A CA 1
ATOM 675 C C . ALA A 1 84 ? -13.873 1.080 -4.680 1.00 96.12 84 ALA A C 1
ATOM 677 O O . ALA A 1 84 ? -14.058 2.288 -4.535 1.00 96.12 84 ALA A O 1
ATOM 678 N N . LYS A 1 85 ? -14.868 0.219 -4.885 1.00 94.62 85 LYS A N 1
ATOM 679 C CA . LYS A 1 85 ? -16.285 0.545 -4.742 1.00 94.62 85 LYS A CA 1
ATOM 680 C C . LYS A 1 85 ? -16.712 0.176 -3.326 1.00 94.62 85 LYS A C 1
ATOM 682 O O . LYS A 1 85 ? -16.701 -0.999 -2.962 1.00 94.62 85 LYS A O 1
ATOM 687 N N . VAL A 1 86 ? -17.071 1.179 -2.533 1.00 92.94 86 VAL A N 1
ATOM 688 C CA . VAL A 1 86 ? -17.576 0.983 -1.170 1.00 92.94 86 VAL A CA 1
ATOM 689 C C . VAL A 1 86 ? -19.095 0.926 -1.236 1.00 92.94 86 VAL A C 1
ATOM 691 O O . VAL A 1 86 ? -19.742 1.909 -1.593 1.00 92.94 86 VAL A O 1
ATOM 694 N N . LEU A 1 87 ? -19.651 -0.245 -0.938 1.00 89.31 87 LEU A N 1
ATOM 695 C CA . LEU A 1 87 ? -21.089 -0.490 -0.919 1.00 89.31 87 LEU A CA 1
ATOM 696 C C . LEU A 1 87 ? -21.568 -0.632 0.527 1.00 89.31 87 LEU A C 1
ATOM 698 O O . LEU A 1 87 ? -20.816 -1.038 1.414 1.00 89.31 87 LEU A O 1
ATOM 702 N N . THR A 1 88 ? -22.828 -0.287 0.772 1.00 88.94 88 THR A N 1
ATOM 703 C CA . THR A 1 88 ? -23.426 -0.381 2.106 1.00 88.94 88 THR A CA 1
ATOM 704 C C . THR A 1 88 ? -23.394 -1.826 2.607 1.00 88.94 88 THR A C 1
ATOM 706 O O . THR A 1 88 ? -23.823 -2.736 1.902 1.00 88.94 88 THR A O 1
ATOM 709 N N . ASN A 1 89 ? -22.917 -2.027 3.840 1.00 81.44 89 ASN A N 1
ATOM 710 C CA . ASN A 1 89 ? -22.846 -3.326 4.525 1.00 81.44 89 ASN A CA 1
ATOM 711 C C . ASN A 1 89 ? -22.026 -4.409 3.797 1.00 81.44 89 ASN A C 1
ATOM 713 O O . ASN A 1 89 ? -22.256 -5.598 4.012 1.00 81.44 89 ASN A O 1
ATOM 717 N N . GLN A 1 90 ? -21.077 -4.024 2.942 1.00 83.00 90 GLN A N 1
ATOM 718 C CA . GLN A 1 90 ? -20.212 -4.961 2.226 1.00 83.00 90 GLN A CA 1
ATOM 719 C C . GLN A 1 90 ? -18.749 -4.534 2.317 1.00 83.00 90 GLN A C 1
ATOM 721 O O . GLN A 1 90 ? -18.431 -3.348 2.418 1.00 83.00 90 GLN A O 1
ATOM 726 N N . SER A 1 91 ? -17.848 -5.513 2.257 1.00 87.62 91 SER A N 1
ATOM 727 C CA . SER A 1 91 ? -16.422 -5.245 2.080 1.00 87.62 91 SER A CA 1
ATOM 728 C C . SER A 1 91 ? -16.184 -4.515 0.750 1.00 87.62 91 SER A C 1
ATOM 730 O O . SER A 1 91 ? -16.907 -4.773 -0.217 1.00 87.62 91 SER A O 1
ATOM 732 N N . PRO A 1 92 ? -15.188 -3.612 0.664 1.00 94.06 92 PRO A N 1
ATOM 733 C CA . PRO A 1 92 ? -14.934 -2.877 -0.569 1.00 94.06 92 PRO A CA 1
ATOM 734 C C . PRO A 1 92 ? -14.654 -3.811 -1.748 1.00 94.06 92 PRO A C 1
ATOM 736 O O . PRO A 1 92 ? -13.808 -4.700 -1.659 1.00 94.06 92 PRO A O 1
ATOM 739 N N . LEU A 1 93 ? -15.330 -3.577 -2.872 1.00 94.19 93 LEU A N 1
ATOM 740 C CA . LEU A 1 93 ? -15.051 -4.277 -4.121 1.00 94.19 93 LEU A CA 1
ATOM 741 C C . LEU A 1 93 ? -13.917 -3.555 -4.847 1.00 94.19 93 LEU A C 1
ATOM 743 O O . LEU A 1 93 ? -14.111 -2.457 -5.375 1.00 94.19 93 LEU A O 1
ATOM 747 N N . VAL A 1 94 ? -12.741 -4.174 -4.888 1.00 96.12 94 VAL A N 1
ATOM 748 C CA . VAL A 1 94 ? -11.578 -3.627 -5.590 1.00 96.12 94 VAL A CA 1
ATOM 749 C C . VAL A 1 94 ? -11.640 -3.987 -7.074 1.00 96.12 94 VAL A C 1
ATOM 751 O O . VAL A 1 94 ? -11.836 -5.142 -7.443 1.00 96.12 94 VAL A O 1
ATOM 754 N N . VAL A 1 95 ? -11.469 -2.986 -7.936 1.00 95.25 95 VAL A N 1
ATOM 755 C CA . VAL A 1 95 ? -11.417 -3.138 -9.392 1.00 95.25 95 VAL A CA 1
ATOM 756 C C . VAL A 1 95 ? -10.054 -2.675 -9.884 1.00 95.25 95 VAL A C 1
ATOM 758 O O . VAL A 1 95 ? -9.672 -1.523 -9.683 1.00 95.25 95 VAL A O 1
ATOM 761 N N . GLN A 1 96 ? -9.336 -3.569 -10.557 1.00 96.38 96 GLN A N 1
ATOM 762 C CA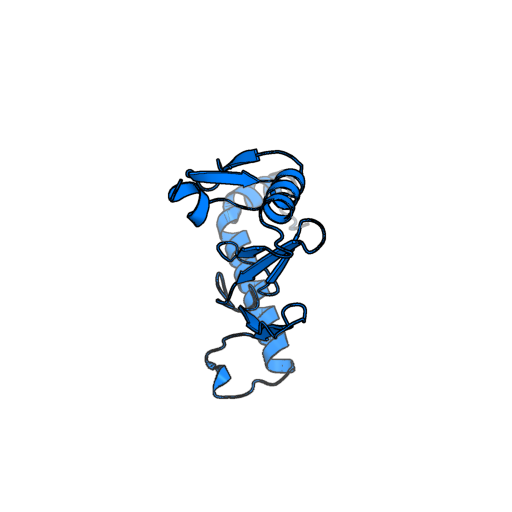 . GLN A 1 96 ? -8.010 -3.302 -11.106 1.00 96.38 96 GLN A CA 1
ATOM 763 C C . GLN A 1 96 ? -8.082 -2.911 -12.586 1.00 96.38 96 GLN A C 1
ATOM 765 O O . GLN A 1 96 ? -8.957 -3.361 -13.326 1.00 96.38 96 GLN A O 1
ATOM 770 N N . PHE A 1 97 ? -7.118 -2.120 -13.041 1.00 89.94 97 PHE A N 1
ATOM 771 C CA . PHE A 1 97 ? -6.990 -1.681 -14.423 1.00 89.94 97 PHE A CA 1
ATOM 772 C C . PHE A 1 97 ? -5.526 -1.451 -14.816 1.00 89.94 97 PHE A C 1
ATOM 774 O O . PHE A 1 97 ? -4.642 -1.295 -13.977 1.00 89.94 97 PHE A O 1
ATOM 781 N N . ILE A 1 98 ? -5.273 -1.398 -16.123 1.00 91.62 98 ILE A N 1
ATOM 782 C CA . ILE A 1 98 ? -4.014 -0.920 -16.697 1.00 91.62 98 ILE A CA 1
ATOM 783 C C . ILE A 1 98 ? -4.353 0.240 -17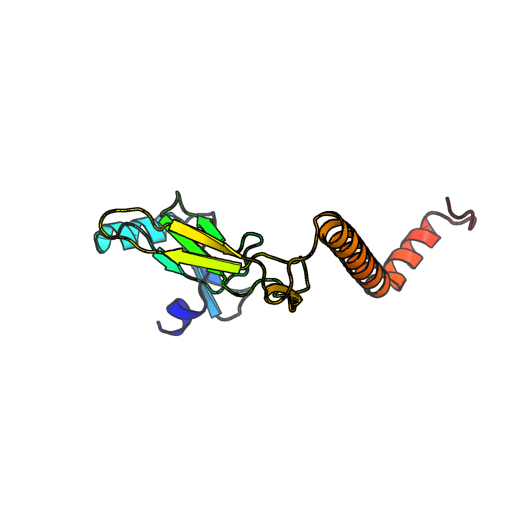.633 1.00 91.62 98 ILE A C 1
ATOM 785 O O . ILE A 1 98 ? -5.105 0.074 -18.592 1.00 91.62 98 ILE A O 1
ATOM 789 N N . SER A 1 99 ? -3.777 1.408 -17.372 1.00 80.31 99 SER A N 1
ATOM 790 C CA . SER A 1 99 ? -3.816 2.562 -18.262 1.00 80.31 99 SER A CA 1
ATOM 791 C C . SER A 1 99 ? -2.745 2.394 -19.334 1.00 80.31 99 SER A C 1
ATOM 793 O O . SER A 1 99 ? -1.552 2.555 -19.087 1.00 80.31 99 SER A O 1
ATOM 795 N N . THR A 1 100 ? -3.164 2.038 -20.542 1.00 72.00 100 THR A N 1
ATOM 796 C CA . THR A 1 100 ? -2.331 2.168 -21.742 1.00 72.00 100 THR A CA 1
ATOM 797 C C . THR A 1 100 ? -2.852 3.349 -22.554 1.00 72.00 100 THR A C 1
ATOM 799 O O . THR A 1 100 ? -4.037 3.656 -22.486 1.00 72.00 100 THR A O 1
ATOM 802 N N . LYS A 1 101 ? -2.034 3.966 -23.420 1.00 58.28 101 LYS A N 1
ATOM 803 C CA . LYS A 1 101 ? -2.570 4.835 -24.497 1.00 58.28 101 LYS A CA 1
ATOM 804 C C . LYS A 1 101 ? -3.624 4.097 -25.358 1.00 58.28 101 LYS A C 1
ATOM 806 O O . LYS A 1 101 ? -4.449 4.718 -26.015 1.00 58.28 101 LYS A O 1
ATOM 811 N N . ALA A 1 102 ? -3.600 2.765 -25.311 1.00 49.78 102 ALA A N 1
ATOM 812 C CA . ALA A 1 102 ? -4.496 1.816 -25.950 1.00 49.78 102 ALA A CA 1
ATOM 813 C C . ALA A 1 102 ? -5.760 1.459 -25.131 1.00 49.78 102 ALA A C 1
ATOM 815 O O . ALA A 1 102 ? -6.550 0.637 -25.581 1.00 49.78 102 ALA A O 1
ATOM 816 N N . SER A 1 103 ? -6.074 2.118 -24.009 1.00 51.16 103 SER A N 1
ATOM 817 C CA . SER A 1 103 ? -7.455 2.076 -23.486 1.00 51.16 103 SER A CA 1
ATOM 818 C C . SER A 1 103 ? -8.470 2.704 -24.468 1.00 51.16 103 SER A C 1
ATOM 820 O O . SER A 1 103 ? -9.673 2.572 -24.268 1.00 51.16 103 SER A O 1
ATOM 822 N N . GLN A 1 104 ? -7.992 3.288 -25.582 1.00 49.59 104 GLN A N 1
ATOM 823 C CA . GLN A 1 104 ? -8.762 3.623 -26.789 1.00 49.59 104 GLN A CA 1
ATOM 824 C C . GLN A 1 104 ? -8.768 2.538 -27.901 1.00 49.59 104 GLN A C 1
ATOM 826 O O . GLN A 1 104 ? -9.608 2.612 -28.794 1.00 49.59 104 GLN A O 1
ATOM 831 N N . LYS A 1 105 ? -7.886 1.523 -27.885 1.00 50.09 105 LYS A N 1
ATOM 832 C CA . LYS A 1 105 ? -7.854 0.394 -28.845 1.00 50.09 105 LYS A CA 1
ATOM 833 C C . LYS A 1 105 ? -7.321 -0.882 -28.178 1.00 50.09 105 LYS A C 1
ATOM 835 O O . LYS A 1 105 ? -6.136 -0.988 -27.903 1.00 50.09 105 LYS A O 1
ATOM 840 N N . SER A 1 106 ? -8.192 -1.864 -27.959 1.00 49.09 106 SER A N 1
ATOM 841 C CA . SER A 1 106 ? -7.853 -3.172 -27.376 1.00 49.09 106 SER A CA 1
ATOM 842 C C . SER A 1 106 ? -6.657 -3.849 -28.073 1.00 49.09 106 SER A C 1
ATOM 844 O O . SER A 1 106 ? -6.779 -4.238 -29.231 1.00 49.09 106 SER A O 1
ATOM 846 N N . LEU A 1 107 ? -5.540 -4.040 -27.357 1.00 58.00 107 LEU A N 1
ATOM 847 C CA . LEU A 1 107 ? -4.410 -4.874 -27.800 1.00 58.00 107 LEU A CA 1
ATOM 848 C C . LEU A 1 107 ? -4.700 -6.358 -27.542 1.00 58.00 107 LEU A C 1
ATOM 850 O O . LEU A 1 107 ? -5.226 -6.721 -26.477 1.00 58.00 107 LEU A O 1
ATOM 854 N N . THR A 1 108 ? -4.308 -7.203 -28.490 1.00 74.31 108 THR A N 1
ATOM 855 C CA . THR A 1 108 ? -4.369 -8.670 -28.429 1.00 74.31 108 THR A CA 1
ATOM 856 C C . THR A 1 108 ? -3.402 -9.243 -27.380 1.00 74.31 108 THR A C 1
ATOM 858 O O . THR A 1 108 ? -2.479 -8.571 -26.923 1.00 74.31 108 THR A O 1
ATOM 861 N N . LEU A 1 109 ? -3.606 -10.501 -26.963 1.00 59.94 109 LEU A N 1
ATOM 862 C CA . LEU A 1 109 ? -2.749 -11.176 -25.971 1.00 59.94 109 LEU A CA 1
ATOM 863 C C . LEU A 1 109 ? -1.275 -11.233 -26.397 1.00 59.94 109 LEU A C 1
ATOM 865 O O . LEU A 1 109 ? -0.396 -10.998 -25.573 1.00 59.94 109 LEU A O 1
ATOM 869 N N . TRP A 1 110 ? -1.007 -11.493 -27.676 1.00 67.62 110 TRP A N 1
ATOM 870 C CA . TRP A 1 110 ? 0.351 -11.618 -28.212 1.00 67.62 110 TRP A CA 1
ATOM 871 C C . TRP A 1 110 ? 1.096 -10.284 -28.195 1.00 67.62 110 TRP A C 1
ATOM 873 O O . TRP A 1 110 ? 2.258 -10.234 -27.809 1.00 67.62 110 TRP A O 1
ATOM 883 N N . GLU A 1 111 ? 0.402 -9.190 -28.516 1.00 66.38 111 GLU A N 1
ATOM 884 C CA . GLU A 1 111 ? 0.956 -7.836 -28.409 1.00 66.38 111 GLU A CA 1
ATOM 885 C C . GLU A 1 111 ? 1.283 -7.484 -26.956 1.00 66.38 111 GLU A C 1
ATOM 887 O O . GLU A 1 111 ? 2.294 -6.842 -26.695 1.00 66.38 111 GLU A O 1
ATOM 892 N N . ARG A 1 112 ? 0.471 -7.940 -25.992 1.00 62.56 112 ARG A N 1
ATOM 893 C CA . ARG A 1 112 ? 0.752 -7.740 -24.562 1.00 62.56 112 ARG A CA 1
ATOM 894 C C . ARG A 1 112 ? 1.982 -8.520 -24.107 1.00 62.56 112 ARG A C 1
ATOM 896 O O . ARG A 1 112 ? 2.821 -7.938 -23.432 1.00 62.56 112 ARG A O 1
ATOM 903 N N . VAL A 1 113 ? 2.088 -9.801 -24.468 1.00 68.44 113 VAL A N 1
ATOM 904 C CA . VAL A 1 113 ? 3.244 -10.645 -24.112 1.00 68.44 113 VAL A CA 1
ATOM 905 C C . VAL A 1 113 ? 4.519 -10.073 -24.724 1.00 68.44 113 VAL A C 1
ATOM 907 O O . VAL A 1 113 ? 5.467 -9.797 -23.998 1.00 68.44 113 VAL A O 1
ATOM 910 N N . SER A 1 114 ? 4.498 -9.781 -26.024 1.00 73.50 114 SER A N 1
ATOM 911 C CA . SER A 1 114 ? 5.661 -9.253 -26.737 1.00 73.50 114 SER A CA 1
ATOM 912 C C . SER A 1 114 ? 6.093 -7.885 -26.192 1.00 73.50 114 SER A C 1
ATOM 914 O O . SER A 1 114 ? 7.281 -7.625 -26.014 1.00 73.50 114 SER A O 1
ATOM 916 N N . TYR A 1 115 ? 5.132 -7.034 -25.822 1.00 64.75 115 TYR A N 1
ATOM 917 C CA . TYR A 1 115 ? 5.420 -5.749 -25.194 1.00 64.75 115 TYR A CA 1
ATOM 918 C C . TYR A 1 115 ? 6.035 -5.898 -23.792 1.00 64.75 115 TYR A C 1
ATOM 920 O O . TYR A 1 115 ? 7.005 -5.211 -23.476 1.00 64.75 115 TYR A O 1
ATOM 928 N N . VAL A 1 116 ? 5.500 -6.788 -22.947 1.00 72.38 116 VAL A N 1
ATOM 929 C CA . VAL A 1 116 ? 6.053 -7.060 -21.606 1.00 72.38 116 VAL A CA 1
ATOM 930 C C . VAL A 1 116 ? 7.473 -7.618 -21.705 1.00 72.38 116 VAL A C 1
ATOM 932 O O . VAL A 1 116 ? 8.353 -7.153 -20.982 1.00 72.38 116 VAL A O 1
ATOM 935 N N . GLU A 1 117 ? 7.718 -8.550 -22.627 1.00 74.06 117 GLU A N 1
ATOM 936 C CA . GLU A 1 117 ? 9.053 -9.094 -22.895 1.00 74.06 117 GLU A CA 1
ATOM 937 C C . GLU A 1 117 ? 10.032 -7.992 -23.325 1.00 74.06 117 GLU A C 1
ATOM 939 O O . GLU A 1 117 ? 11.124 -7.880 -22.766 1.00 74.06 117 GLU A O 1
ATOM 944 N N . GLU A 1 118 ? 9.629 -7.113 -24.247 1.00 77.19 118 GLU A N 1
ATOM 945 C CA . GLU A 1 118 ? 10.479 -6.017 -24.719 1.00 77.19 118 GLU A CA 1
ATOM 946 C C . GLU A 1 118 ? 10.813 -5.016 -23.597 1.00 77.19 118 GLU A C 1
ATOM 948 O O . GLU A 1 118 ? 11.952 -4.551 -23.488 1.00 77.19 118 GLU A O 1
ATOM 953 N N . GLN A 1 119 ? 9.848 -4.694 -22.727 1.00 74.31 119 GLN A N 1
ATOM 954 C CA . GLN A 1 119 ? 10.089 -3.802 -21.587 1.00 74.31 119 GLN A CA 1
ATOM 955 C C . GLN A 1 119 ? 10.954 -4.454 -20.505 1.00 74.31 119 GLN A C 1
ATOM 957 O O . GLN A 1 119 ? 11.822 -3.782 -19.944 1.00 74.31 119 GLN A O 1
ATOM 962 N N . ALA A 1 120 ? 10.768 -5.748 -20.229 1.00 73.50 120 ALA A N 1
ATOM 963 C CA . ALA A 1 120 ? 11.613 -6.491 -19.298 1.00 73.50 120 ALA A CA 1
ATOM 964 C C . ALA A 1 120 ? 13.073 -6.514 -19.779 1.00 73.50 120 ALA A C 1
ATOM 966 O O . ALA A 1 120 ? 13.986 -6.256 -18.992 1.00 73.50 120 ALA A O 1
ATOM 967 N N . ILE A 1 121 ? 13.291 -6.722 -21.083 1.00 80.62 121 ILE A N 1
ATOM 968 C CA . ILE A 1 121 ? 14.618 -6.660 -21.708 1.00 80.62 121 ILE A CA 1
ATOM 969 C C . ILE A 1 121 ? 15.213 -5.251 -21.595 1.00 80.62 121 ILE A C 1
ATOM 971 O O . ILE A 1 121 ? 16.372 -5.115 -21.205 1.00 80.62 121 ILE A O 1
ATOM 975 N N . LYS A 1 122 ? 14.442 -4.191 -21.872 1.00 76.06 122 LYS A N 1
ATOM 976 C CA . LYS A 1 122 ? 14.919 -2.801 -21.724 1.00 76.06 122 LYS A CA 1
ATOM 977 C C . LYS A 1 122 ? 15.335 -2.483 -20.290 1.00 76.06 122 LYS A C 1
ATOM 979 O O . LYS A 1 122 ? 16.433 -1.974 -20.082 1.00 76.06 122 LYS A O 1
ATOM 984 N N . ASN A 1 123 ? 14.509 -2.852 -19.311 1.00 76.75 123 ASN A N 1
ATOM 985 C CA . ASN A 1 123 ? 14.827 -2.687 -17.890 1.00 76.75 123 ASN A CA 1
ATOM 986 C C . ASN A 1 123 ? 16.101 -3.447 -17.500 1.00 76.75 123 ASN A C 1
ATOM 988 O O . ASN A 1 123 ? 16.944 -2.942 -16.758 1.00 76.75 123 ASN A O 1
ATOM 992 N N . LEU A 1 124 ? 16.259 -4.671 -18.009 1.00 77.06 124 LEU A N 1
ATOM 993 C CA . LEU A 1 124 ? 17.447 -5.479 -17.766 1.00 77.06 124 LEU A CA 1
ATOM 994 C C . LEU A 1 124 ? 18.697 -4.812 -18.357 1.00 77.06 124 LEU A C 1
ATOM 996 O O . LEU A 1 124 ? 19.704 -4.693 -17.663 1.00 77.06 124 LEU A O 1
ATOM 1000 N N . ILE A 1 125 ? 18.626 -4.323 -19.597 1.00 82.56 125 ILE A N 1
ATOM 1001 C CA . ILE A 1 125 ? 19.721 -3.605 -20.268 1.00 82.56 125 ILE A CA 1
ATOM 1002 C C . ILE A 1 125 ? 20.103 -2.338 -19.502 1.00 82.56 125 ILE A C 1
ATOM 1004 O O . ILE A 1 125 ? 21.290 -2.051 -19.348 1.00 82.56 125 ILE A O 1
ATOM 1008 N N . GLU A 1 126 ? 19.127 -1.589 -18.998 1.00 79.50 126 GLU A N 1
ATOM 1009 C CA . GLU A 1 126 ? 19.373 -0.390 -18.201 1.00 79.50 126 GLU A CA 1
ATOM 1010 C C . GLU A 1 126 ? 20.091 -0.738 -16.891 1.00 79.50 126 GLU A C 1
ATOM 1012 O O . GLU A 1 126 ? 21.143 -0.170 -16.590 1.00 79.50 126 GLU A O 1
ATOM 1017 N N . LYS A 1 127 ? 19.619 -1.764 -16.171 1.00 77.19 127 LYS A N 1
ATOM 1018 C CA . LYS A 1 127 ? 20.288 -2.271 -14.962 1.00 77.19 127 LYS A CA 1
ATOM 1019 C C . LYS A 1 127 ? 21.701 -2.783 -15.244 1.00 77.19 127 LYS A C 1
ATOM 1021 O O . LYS A 1 127 ? 22.606 -2.519 -14.450 1.00 77.19 127 LYS A O 1
ATOM 1026 N N . PHE A 1 128 ? 21.915 -3.480 -16.361 1.00 80.00 128 PHE A N 1
ATOM 1027 C CA . PHE A 1 128 ? 23.252 -3.884 -16.802 1.00 80.00 128 PHE A CA 1
ATOM 1028 C C . PHE A 1 128 ? 24.128 -2.680 -17.127 1.00 80.00 128 PHE A C 1
ATOM 1030 O O . PHE A 1 128 ? 25.309 -2.697 -16.805 1.00 80.00 128 PHE A O 1
ATOM 1037 N N . SER A 1 129 ? 23.568 -1.638 -17.738 1.00 79.06 129 SER A N 1
ATOM 1038 C CA . SER A 1 129 ? 24.307 -0.435 -18.125 1.00 79.06 129 SER A CA 1
ATOM 1039 C C . SER A 1 129 ? 24.764 0.360 -16.906 1.00 79.06 129 SER A C 1
ATOM 1041 O O . SER A 1 129 ? 25.935 0.725 -16.830 1.00 79.06 129 SER A O 1
ATOM 1043 N N . VAL A 1 130 ? 23.883 0.550 -15.919 1.00 83.25 130 VAL A N 1
ATOM 1044 C CA . VAL A 1 130 ? 24.208 1.225 -14.650 1.00 83.25 130 VAL A CA 1
ATOM 1045 C C . VAL A 1 130 ? 25.296 0.471 -13.885 1.00 83.25 130 VAL A C 1
ATOM 1047 O O . VAL A 1 130 ? 26.221 1.080 -13.355 1.00 83.25 130 VAL A O 1
ATOM 1050 N N . ASN A 1 131 ? 25.234 -0.861 -13.878 1.00 83.94 131 ASN A N 1
ATOM 1051 C CA . ASN A 1 131 ? 26.172 -1.699 -13.128 1.00 83.94 131 ASN A CA 1
ATOM 1052 C C . ASN A 1 131 ? 27.348 -2.219 -13.970 1.00 83.94 131 ASN A C 1
ATOM 1054 O O . ASN A 1 131 ? 28.132 -3.042 -13.494 1.00 83.94 131 ASN A O 1
ATOM 1058 N N . LYS A 1 132 ? 27.493 -1.753 -15.218 1.00 85.94 132 LYS A N 1
ATOM 1059 C CA . LYS A 1 132 ? 28.409 -2.324 -16.217 1.00 85.94 132 LYS A CA 1
ATOM 1060 C C . LYS A 1 132 ? 29.854 -2.340 -15.744 1.00 85.94 132 LYS A C 1
ATOM 1062 O O . LYS A 1 132 ? 30.548 -3.332 -15.932 1.00 85.94 132 LYS A O 1
ATOM 1067 N N . SER A 1 133 ? 30.316 -1.246 -15.147 1.00 83.44 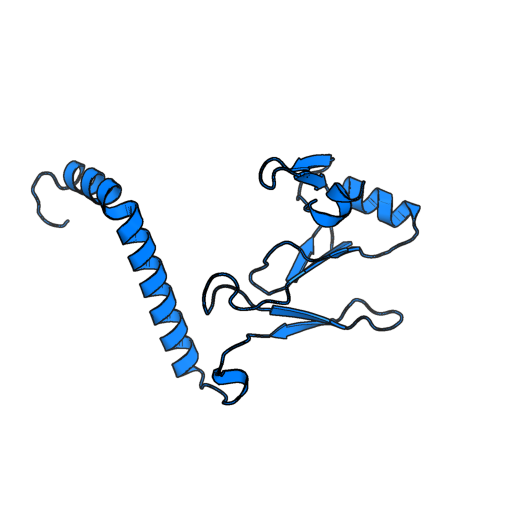133 SER A N 1
ATOM 1068 C CA . SER A 1 133 ? 31.698 -1.099 -14.679 1.00 83.44 133 SER A CA 1
ATOM 1069 C C . SER A 1 133 ? 32.029 -2.087 -13.560 1.00 83.44 133 SER A C 1
ATOM 1071 O O . SER A 1 133 ? 33.066 -2.747 -13.611 1.00 83.44 133 SER A O 1
ATOM 1073 N N . PHE A 1 134 ? 31.129 -2.230 -12.586 1.00 86.69 134 PHE A N 1
ATOM 1074 C CA . PHE A 1 134 ? 31.270 -3.170 -11.479 1.00 86.69 134 PHE A CA 1
ATOM 1075 C C . PHE A 1 134 ? 31.208 -4.624 -11.965 1.00 86.69 134 PHE A C 1
ATOM 1077 O O . PHE A 1 134 ? 32.129 -5.396 -11.712 1.00 86.69 134 PHE A O 1
ATOM 1084 N N . LEU A 1 135 ? 30.183 -4.973 -12.749 1.00 83.31 135 LEU A N 1
ATOM 1085 C CA . LEU A 1 135 ? 30.010 -6.319 -13.304 1.00 83.31 135 LEU A CA 1
ATOM 1086 C C . LEU A 1 135 ? 31.191 -6.736 -14.185 1.00 83.31 135 LEU A C 1
ATOM 1088 O O . LEU A 1 135 ? 31.654 -7.866 -14.087 1.00 83.31 135 LEU A O 1
ATOM 1092 N N . MET A 1 136 ? 31.721 -5.826 -15.009 1.00 82.06 136 MET A N 1
ATOM 1093 C CA . MET A 1 136 ? 32.876 -6.117 -15.863 1.00 82.06 136 MET A CA 1
ATOM 1094 C C . MET A 1 136 ? 34.153 -6.324 -15.043 1.00 82.06 136 MET A C 1
ATOM 1096 O O . MET A 1 136 ? 34.974 -7.172 -15.382 1.00 82.06 136 MET A O 1
ATOM 1100 N N . LYS A 1 137 ? 34.325 -5.572 -13.949 1.00 85.75 137 LYS A N 1
ATOM 1101 C CA . LYS A 1 137 ? 35.457 -5.749 -13.033 1.00 85.75 137 LYS A CA 1
ATOM 1102 C C . LYS A 1 137 ? 35.416 -7.119 -12.357 1.00 85.75 137 LYS A C 1
ATOM 1104 O O . LYS A 1 137 ? 36.448 -7.781 -12.289 1.00 85.75 137 LYS A O 1
ATOM 1109 N N . GLU A 1 138 ? 34.250 -7.544 -11.881 1.00 86.44 138 GLU A N 1
ATOM 1110 C CA . GLU A 1 138 ? 34.066 -8.872 -11.285 1.00 86.44 138 GLU A CA 1
ATOM 1111 C C . GLU A 1 138 ? 34.231 -9.982 -12.330 1.00 86.44 138 GLU A C 1
ATOM 1113 O O . GLU A 1 138 ? 34.965 -10.943 -12.110 1.00 86.44 138 GLU A O 1
ATOM 1118 N N . PHE A 1 139 ? 33.658 -9.806 -13.523 1.00 83.94 139 PHE A N 1
ATOM 1119 C CA . PHE A 1 139 ? 33.802 -10.756 -14.623 1.00 83.94 139 PHE A CA 1
ATOM 1120 C C . PHE A 1 139 ? 35.270 -10.974 -15.013 1.00 83.94 139 PHE A C 1
ATOM 1122 O O . PHE A 1 139 ? 35.707 -12.111 -15.138 1.00 83.94 139 PHE A O 1
ATOM 1129 N N . LEU A 1 140 ? 36.069 -9.908 -15.125 1.00 83.62 140 LEU A N 1
ATOM 1130 C CA . LEU A 1 140 ? 37.499 -10.008 -15.445 1.00 83.62 140 LEU A CA 1
ATOM 1131 C C . LEU A 1 140 ? 38.335 -10.653 -14.329 1.00 83.62 140 LEU A C 1
ATOM 1133 O O . LEU A 1 140 ? 39.407 -11.195 -14.605 1.00 83.62 140 LEU A O 1
ATOM 1137 N N . GLN A 1 141 ? 37.876 -10.596 -13.076 1.00 84.56 141 GLN A N 1
ATOM 1138 C CA . GLN A 1 141 ? 38.525 -11.316 -11.979 1.00 84.56 141 GLN A CA 1
ATOM 1139 C C . GLN A 1 141 ? 38.291 -12.827 -12.070 1.00 84.56 141 GLN A C 1
ATOM 1141 O O . GLN A 1 141 ? 39.188 -13.597 -11.713 1.00 84.56 141 GLN A O 1
ATOM 1146 N N . VAL A 1 142 ? 37.119 -13.242 -12.557 1.00 85.00 142 VAL A N 1
ATOM 1147 C CA . VAL A 1 142 ? 36.730 -14.650 -12.705 1.00 85.00 142 VAL A CA 1
ATOM 1148 C C . VAL A 1 142 ? 37.265 -15.234 -14.019 1.00 85.00 142 VAL A C 1
ATOM 1150 O O . VAL A 1 142 ? 37.973 -16.241 -13.999 1.00 85.00 142 VAL A O 1
ATOM 1153 N N . ASP A 1 143 ? 37.048 -14.562 -15.149 1.00 86.56 143 ASP A N 1
ATOM 1154 C CA . ASP A 1 143 ? 37.526 -14.968 -16.476 1.00 86.56 143 ASP A CA 1
ATOM 1155 C C . ASP A 1 143 ? 38.892 -14.341 -16.804 1.00 86.56 143 ASP A C 1
ATOM 1157 O O . ASP A 1 143 ? 39.077 -13.563 -17.747 1.00 86.56 143 ASP A O 1
ATOM 1161 N N . LYS A 1 144 ? 39.907 -14.710 -16.015 1.00 82.00 144 LYS A N 1
ATOM 1162 C CA . LYS A 1 144 ? 41.283 -14.201 -16.182 1.00 82.00 144 LYS A CA 1
ATOM 1163 C C . LYS A 1 144 ? 41.884 -14.519 -17.556 1.00 82.00 144 LYS A C 1
ATOM 1165 O O . LYS A 1 144 ? 42.819 -13.847 -17.987 1.00 82.00 144 LYS A O 1
ATOM 1170 N N . LYS A 1 145 ? 41.371 -15.554 -18.232 1.00 86.44 145 LYS A N 1
ATOM 1171 C CA . LYS A 1 145 ? 41.830 -16.009 -19.554 1.00 86.44 145 LYS A CA 1
ATOM 1172 C C . LYS A 1 145 ? 41.035 -15.398 -20.715 1.00 86.44 145 LYS A C 1
ATOM 1174 O O . LYS A 1 145 ? 41.375 -15.684 -21.860 1.00 86.44 145 LYS A O 1
ATOM 1179 N N . ARG A 1 146 ? 40.040 -14.543 -20.440 1.00 80.25 146 ARG A N 1
ATOM 1180 C CA . ARG A 1 146 ? 39.192 -13.866 -21.439 1.00 80.25 146 ARG A CA 1
ATOM 1181 C C . ARG A 1 146 ? 38.517 -14.833 -22.414 1.00 80.25 146 ARG A C 1
ATOM 1183 O O . ARG A 1 146 ? 38.494 -14.609 -23.622 1.00 80.25 146 ARG A O 1
ATOM 1190 N N . THR A 1 147 ? 38.014 -15.936 -21.887 1.00 86.00 147 THR A N 1
ATOM 1191 C CA . THR A 1 147 ? 37.367 -17.001 -22.654 1.00 86.00 147 THR A CA 1
ATOM 1192 C C . THR A 1 147 ? 35.873 -16.765 -22.878 1.00 86.00 147 THR A C 1
ATOM 1194 O O . THR A 1 147 ? 35.274 -17.451 -23.706 1.00 86.00 147 THR A O 1
ATOM 1197 N N . GLY A 1 148 ? 35.270 -15.798 -22.179 1.00 72.50 148 GLY A N 1
ATOM 1198 C CA . GLY A 1 148 ? 33.834 -15.532 -22.231 1.00 72.50 148 GLY A CA 1
ATOM 1199 C C . GLY A 1 148 ? 32.989 -16.577 -21.495 1.00 72.50 148 GLY A C 1
ATOM 1200 O O . GLY A 1 148 ? 31.778 -16.615 -21.706 1.00 72.50 148 GLY A O 1
ATOM 1201 N N . LYS A 1 149 ? 33.619 -17.443 -20.693 1.00 64.75 149 LYS A N 1
ATOM 1202 C CA . LYS A 1 149 ? 33.007 -18.547 -19.949 1.00 64.75 149 LYS A CA 1
ATOM 1203 C C . LYS A 1 149 ? 33.345 -18.461 -18.469 1.00 64.75 149 LYS A C 1
ATOM 1205 O O . LYS A 1 149 ? 34.460 -17.990 -18.156 1.00 64.75 149 LYS A O 1
#

Foldseek 3Di:
DVQQVQPEAEDDDADWAAPVVSPTHIYHYLVVLVVVCVVVVHQAAEEEPDADQAQWDADSVNRYIYGHQDAQVPHHNRHWHWDWDDDPPDDTDIDIHHDDPCVVPDDDPVCVVVVVVVVVVVVVVVVCVVCVVVVVVVVCVVPVVPPVD

pLDDT: mean 87.89, std 12.4, range [49.09, 98.69]

Sequence (149 aa):
QILDLLWSDPKQTDGCEPNTYRGGGCYWGPDVTRTILEKHKWTLIIRSHECKEEGFDYTHDNKVLTIFSASNYYAVGSNRGAYAKVLTNQSPLVVQFISTKASQKSLTLWERVSYVEEQAIKNLIEKFSVNKSFLMKEFLQVDKKRTGK

Organism: NCBI:txid392030

Radius of gyration: 21.44 Å; chains: 1; bounding box: 65×35×49 Å